Protein AF-A0A8J8G7Z5-F1 (afdb_monomer_lite)

Sequence (154 aa):
MVFLLIKTFRDASKDDSELFDPKKSFFGLYIVRKMALIIVLISLFIFISNIYLVEYSVCFKARCFNDFFGEFKFSIGILSLLIPIGALFAAQHRSELMIAQIETSEKQNIFTNHYKHIDEFEKYVEKMRLSTSMINERQTYFKLFPESRKGIYE

Radius of gyration: 30.72 Å; chains: 1; bounding box: 62×41×88 Å

Structure (mmCIF, N/CA/C/O backbone):
data_AF-A0A8J8G7Z5-F1
#
_entry.id   AF-A0A8J8G7Z5-F1
#
loop_
_atom_site.group_PDB
_atom_site.id
_atom_site.type_symbol
_atom_site.label_atom_id
_atom_site.label_alt_id
_atom_site.label_comp_id
_atom_site.label_asym_id
_atom_site.label_entity_id
_atom_site.label_seq_id
_atom_site.pdbx_PDB_ins_code
_atom_site.Cartn_x
_atom_site.Cartn_y
_atom_site.Cartn_z
_atom_site.occupancy
_atom_site.B_iso_or_equiv
_atom_site.auth_seq_id
_atom_site.auth_comp_id
_atom_site.auth_asym_id
_atom_site.auth_atom_id
_atom_site.pdbx_PDB_model_num
ATOM 1 N N . MET A 1 1 ? -7.242 28.421 17.813 1.00 49.34 1 MET A N 1
ATOM 2 C CA . MET A 1 1 ? -6.126 27.979 16.943 1.00 49.34 1 MET A CA 1
ATOM 3 C C . MET A 1 1 ? -6.004 26.453 16.882 1.00 49.34 1 MET A C 1
ATOM 5 O O . MET A 1 1 ? -6.031 25.912 15.789 1.00 49.34 1 MET A O 1
ATOM 9 N N . VAL A 1 2 ? -5.989 25.744 18.020 1.00 49.41 2 VAL A N 1
ATOM 10 C CA . VAL A 1 2 ? -5.939 24.262 18.082 1.00 49.41 2 VAL A CA 1
ATOM 11 C C . VAL A 1 2 ? -7.114 23.580 17.361 1.00 49.41 2 VAL A C 1
ATOM 13 O O . VAL A 1 2 ? -6.920 22.621 16.627 1.00 49.41 2 VAL A O 1
ATOM 16 N N . PHE A 1 3 ? -8.327 24.125 17.482 1.00 44.72 3 PHE A N 1
ATOM 17 C CA . PHE A 1 3 ? -9.516 23.567 16.822 1.00 44.72 3 PHE A CA 1
ATOM 18 C C . PHE A 1 3 ? -9.475 23.674 15.285 1.00 44.72 3 PHE A C 1
ATOM 20 O O . PHE A 1 3 ? -10.013 22.818 14.591 1.00 44.72 3 PHE A O 1
ATOM 27 N N . LEU A 1 4 ? -8.804 24.705 14.751 1.00 49.31 4 LEU A N 1
ATOM 28 C CA . LEU A 1 4 ? -8.592 24.866 13.308 1.00 49.31 4 LEU A CA 1
ATOM 29 C C . LEU A 1 4 ? -7.559 23.863 12.790 1.00 49.31 4 LEU A C 1
ATOM 31 O O . LEU A 1 4 ? -7.790 23.275 11.744 1.00 49.31 4 LEU A O 1
ATOM 35 N N . LEU A 1 5 ? -6.496 23.609 13.563 1.00 48.28 5 LEU A N 1
ATOM 36 C CA . LEU A 1 5 ? -5.493 22.581 13.262 1.00 48.28 5 LEU A CA 1
ATOM 37 C C . LEU A 1 5 ? -6.092 21.167 13.265 1.00 48.28 5 LEU A C 1
ATOM 39 O O . LEU A 1 5 ? -5.844 20.392 12.352 1.00 48.28 5 LEU A O 1
ATOM 43 N N . ILE A 1 6 ? -6.929 20.831 14.250 1.00 54.66 6 ILE A N 1
ATOM 44 C CA . ILE A 1 6 ? -7.587 19.513 14.307 1.00 54.66 6 ILE A CA 1
ATOM 45 C C . ILE A 1 6 ? -8.532 19.315 13.115 1.00 54.66 6 ILE A C 1
ATOM 47 O O . ILE A 1 6 ? -8.654 18.205 12.598 1.00 54.66 6 ILE A O 1
ATOM 51 N N . LYS A 1 7 ? -9.195 20.386 12.664 1.00 51.66 7 LYS A N 1
ATOM 52 C CA . LYS A 1 7 ? -10.114 20.327 11.528 1.00 51.66 7 LYS A CA 1
ATOM 53 C C . LYS A 1 7 ? -9.370 20.142 10.203 1.00 51.66 7 LYS A C 1
ATOM 55 O O . LYS A 1 7 ? -9.744 19.258 9.447 1.00 51.66 7 LYS A O 1
ATOM 60 N N . THR A 1 8 ? -8.272 20.865 9.968 1.00 54.53 8 THR A N 1
ATOM 61 C CA . THR A 1 8 ? -7.449 20.670 8.761 1.00 54.53 8 THR A CA 1
ATOM 62 C C . THR A 1 8 ? -6.798 19.291 8.697 1.00 54.53 8 THR A C 1
ATOM 64 O O . THR A 1 8 ? -6.781 18.695 7.627 1.00 54.53 8 THR A O 1
ATOM 67 N N . PHE A 1 9 ? -6.323 18.739 9.819 1.00 53.75 9 PHE A N 1
ATOM 68 C CA . PHE A 1 9 ? -5.797 17.366 9.838 1.00 53.75 9 PHE A CA 1
ATOM 69 C C . PHE A 1 9 ? -6.878 16.313 9.552 1.00 53.75 9 PHE A C 1
ATOM 71 O O . PHE A 1 9 ? -6.616 15.329 8.867 1.00 53.75 9 PHE A O 1
ATOM 78 N N . ARG A 1 10 ? -8.103 16.525 10.047 1.00 51.28 10 ARG A N 1
ATOM 79 C CA . ARG A 1 10 ? -9.240 15.625 9.806 1.00 5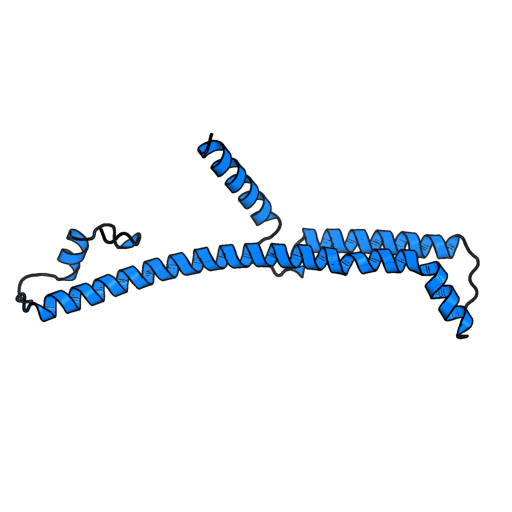1.28 10 ARG A CA 1
ATOM 80 C C . ARG A 1 10 ? -9.763 15.700 8.374 1.00 51.28 10 ARG A C 1
ATOM 82 O O . ARG A 1 10 ? -10.158 14.679 7.827 1.00 51.28 10 ARG A O 1
ATOM 89 N N . ASP A 1 11 ? -9.782 16.891 7.786 1.00 51.66 11 ASP A N 1
ATOM 90 C CA . ASP A 1 11 ? -10.232 17.080 6.408 1.00 51.66 11 ASP A CA 1
ATOM 91 C C . ASP A 1 11 ? -9.203 16.511 5.409 1.00 51.66 11 ASP A C 1
ATOM 93 O O . ASP A 1 11 ? -9.604 15.884 4.433 1.00 51.66 11 ASP A O 1
ATOM 97 N N . ALA A 1 12 ? -7.898 16.603 5.708 1.00 55.88 12 ALA A N 1
ATOM 98 C CA . ALA A 1 12 ? -6.844 15.937 4.935 1.00 55.88 12 ALA A CA 1
ATOM 99 C C . ALA A 1 12 ? -6.952 14.401 4.990 1.00 55.88 12 ALA A C 1
ATOM 101 O O . ALA A 1 12 ? -6.906 13.747 3.953 1.00 55.88 12 ALA A O 1
ATOM 102 N N . SER A 1 13 ? -7.198 13.816 6.172 1.00 55.22 13 SER A N 1
ATOM 103 C CA . SER A 1 13 ? -7.337 12.352 6.286 1.00 55.22 13 SER A CA 1
ATOM 104 C C . SER A 1 13 ? -8.586 11.809 5.582 1.00 55.22 13 SER A C 1
ATOM 106 O O . SER A 1 13 ? -8.637 10.639 5.211 1.00 55.22 13 SER A O 1
ATOM 108 N N . LYS A 1 14 ? -9.619 12.640 5.411 1.00 51.88 14 LYS A N 1
ATOM 109 C CA . LYS A 1 14 ? -10.855 12.248 4.730 1.00 51.88 14 LYS A CA 1
ATOM 110 C C . LYS A 1 14 ? -10.662 12.174 3.214 1.00 51.88 14 LYS A C 1
ATOM 112 O O . LYS A 1 14 ? -11.158 11.233 2.602 1.00 51.88 14 LYS A O 1
ATOM 117 N N . ASP A 1 15 ? -9.906 13.110 2.646 1.00 57.66 15 ASP A N 1
ATOM 118 C CA . ASP A 1 15 ? -9.541 13.129 1.222 1.00 57.66 15 ASP A CA 1
ATOM 119 C C . ASP A 1 15 ? -8.558 11.984 0.888 1.00 57.66 15 ASP A C 1
ATOM 121 O O . ASP A 1 15 ? -8.729 11.254 -0.092 1.00 57.66 15 ASP A O 1
ATOM 125 N N . ASP A 1 16 ? -7.606 11.711 1.790 1.00 59.25 16 ASP A N 1
ATOM 126 C CA . ASP A 1 16 ? -6.674 10.582 1.666 1.00 59.25 16 ASP A CA 1
ATOM 127 C C . ASP A 1 16 ? -7.385 9.217 1.713 1.00 59.25 16 ASP A C 1
ATOM 129 O O . ASP A 1 16 ? -6.999 8.295 0.990 1.00 59.25 16 ASP A O 1
ATOM 133 N N . SER A 1 17 ? -8.469 9.091 2.489 1.00 60.19 17 SER A N 1
ATOM 134 C CA . SER A 1 17 ? -9.248 7.847 2.584 1.00 60.19 17 SER A CA 1
ATOM 135 C C . SER A 1 17 ? -10.011 7.488 1.298 1.00 60.19 17 SER A C 1
ATOM 137 O O . SER A 1 17 ? -10.254 6.306 1.038 1.00 60.19 17 SER A O 1
ATOM 139 N N . GLU A 1 18 ? -10.357 8.474 0.456 1.00 66.94 18 GLU A N 1
ATOM 140 C CA . GLU A 1 18 ? -10.954 8.219 -0.865 1.00 66.94 18 GLU A CA 1
ATOM 141 C C . GLU A 1 18 ? -9.899 7.771 -1.888 1.00 66.94 18 GLU A C 1
ATOM 143 O O . GLU A 1 18 ? -10.169 6.919 -2.745 1.00 66.94 18 GLU A O 1
ATOM 148 N N . LEU A 1 19 ? -8.679 8.306 -1.780 1.00 69.12 19 LEU A N 1
ATOM 149 C CA . LEU A 1 19 ? -7.552 7.979 -2.657 1.00 69.12 19 LEU A CA 1
ATOM 150 C C . LEU A 1 19 ? -6.902 6.630 -2.307 1.00 69.12 19 LEU A C 1
ATOM 152 O O . LEU A 1 19 ? -6.519 5.879 -3.213 1.00 69.12 19 LEU A O 1
ATOM 156 N N . PHE A 1 20 ? -6.816 6.305 -1.015 1.00 76.38 20 PHE A N 1
ATOM 157 C CA . PHE A 1 20 ? -6.204 5.096 -0.463 1.00 76.38 20 PHE A CA 1
ATOM 158 C C . PHE A 1 20 ? -7.200 4.300 0.387 1.00 76.38 20 PHE A C 1
ATOM 160 O O . PHE A 1 20 ? -7.014 4.104 1.583 1.00 76.38 20 PHE A O 1
ATOM 167 N N . ASP A 1 21 ? -8.245 3.782 -0.260 1.00 78.75 21 ASP A N 1
ATOM 168 C CA . ASP A 1 21 ? -9.263 2.964 0.406 1.00 78.75 21 ASP A CA 1
ATOM 169 C C . ASP A 1 21 ? -8.646 1.676 1.008 1.00 78.75 21 ASP A C 1
ATOM 171 O O . ASP A 1 21 ? -8.190 0.797 0.257 1.00 78.75 21 ASP A O 1
ATOM 175 N N . PRO A 1 22 ? -8.663 1.506 2.347 1.00 77.62 22 PRO A N 1
ATOM 176 C CA . PRO A 1 22 ? -8.061 0.356 3.021 1.00 77.62 22 PRO A CA 1
ATOM 177 C C . PRO A 1 22 ? -8.805 -0.956 2.738 1.00 77.62 22 PRO A C 1
ATOM 179 O O . PRO A 1 22 ? -8.264 -2.036 2.974 1.00 77.62 22 PRO A O 1
ATOM 182 N N . LYS A 1 23 ? -10.032 -0.898 2.201 1.00 80.94 23 LYS A N 1
ATOM 183 C CA . LYS A 1 23 ? -10.807 -2.090 1.818 1.00 80.94 23 LYS A CA 1
ATOM 184 C C . LYS A 1 23 ? -10.401 -2.648 0.457 1.00 80.94 23 LYS A C 1
ATOM 186 O O . LYS A 1 23 ? -10.780 -3.771 0.120 1.00 80.94 23 LYS A O 1
ATOM 191 N N . LYS A 1 24 ? -9.658 -1.881 -0.345 1.00 83.94 24 LYS A N 1
ATOM 192 C CA . LYS A 1 24 ? -9.184 -2.301 -1.667 1.00 83.94 24 LYS A CA 1
ATOM 193 C C . LYS A 1 24 ? -7.740 -2.782 -1.586 1.00 83.94 24 LYS A C 1
ATOM 195 O O . LYS A 1 24 ? -6.925 -2.277 -0.820 1.00 83.94 24 LYS A O 1
ATOM 200 N N . SER A 1 25 ? -7.413 -3.766 -2.426 1.00 84.56 25 SER A N 1
ATOM 201 C CA . SER A 1 25 ? -6.024 -4.188 -2.627 1.00 84.56 25 SER A CA 1
ATOM 202 C C . SER A 1 25 ? -5.190 -3.015 -3.150 1.00 84.56 25 SER A C 1
ATOM 204 O O . SER A 1 25 ? -5.689 -2.215 -3.940 1.00 84.56 25 SER A O 1
ATOM 206 N N . PHE A 1 26 ? -3.911 -2.961 -2.777 1.00 83.00 26 PHE A N 1
ATOM 207 C CA . PHE A 1 26 ? -2.954 -1.946 -3.221 1.00 83.00 26 PHE A CA 1
ATOM 208 C C . PHE A 1 26 ? -2.953 -1.747 -4.749 1.00 83.00 26 PHE A C 1
ATOM 210 O O . PHE A 1 26 ? -3.115 -0.635 -5.246 1.00 83.00 26 PHE A O 1
ATOM 217 N N . PHE A 1 27 ? -2.884 -2.838 -5.519 1.00 81.88 27 PHE A N 1
ATOM 218 C CA . PHE A 1 27 ? -2.958 -2.790 -6.987 1.00 81.88 27 PHE A CA 1
ATOM 219 C C . PHE A 1 27 ? -4.375 -2.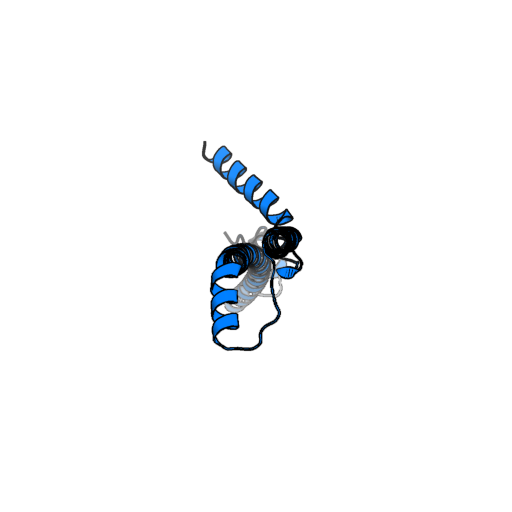553 -7.526 1.00 81.88 27 PHE A C 1
ATOM 221 O O . PHE A 1 27 ? -4.571 -2.413 -8.733 1.00 81.88 27 PHE A O 1
ATOM 228 N N . GLY A 1 28 ? -5.383 -2.553 -6.657 1.00 82.94 28 GLY A N 1
ATOM 229 C CA . GLY A 1 28 ? -6.760 -2.167 -6.954 1.00 82.94 28 GLY A CA 1
ATOM 230 C C . GLY A 1 28 ? -6.988 -0.657 -6.907 1.00 82.94 28 GLY A C 1
ATOM 231 O O . GLY A 1 28 ? -7.998 -0.189 -7.432 1.00 82.94 28 GLY A O 1
ATOM 232 N N . LEU A 1 29 ? -6.061 0.106 -6.323 1.00 86.00 29 LEU A N 1
ATOM 233 C CA . LEU A 1 29 ? -6.171 1.555 -6.212 1.00 86.00 29 LEU A CA 1
ATOM 234 C C . LEU A 1 29 ? -6.001 2.228 -7.578 1.00 86.00 29 LEU A C 1
ATOM 236 O O . LEU A 1 29 ? -5.059 1.958 -8.331 1.00 86.00 29 LEU A O 1
ATOM 240 N N . TYR A 1 30 ? -6.917 3.146 -7.887 1.00 87.31 30 TYR A N 1
ATOM 241 C CA . TYR A 1 30 ? -6.915 3.884 -9.149 1.00 87.31 30 TYR A CA 1
ATOM 242 C C . TYR A 1 30 ? -5.647 4.731 -9.315 1.00 87.31 30 TYR A C 1
ATOM 244 O O . TYR A 1 30 ? -5.056 4.741 -10.396 1.00 87.31 30 TYR A O 1
ATOM 252 N N . ILE A 1 31 ? -5.191 5.376 -8.236 1.00 87.44 31 ILE A N 1
ATOM 253 C CA . ILE A 1 31 ? -4.005 6.239 -8.252 1.00 87.44 31 ILE A CA 1
ATOM 254 C C . ILE A 1 31 ? -2.728 5.463 -8.594 1.00 87.44 31 ILE A C 1
ATOM 256 O O . ILE A 1 31 ? -1.964 5.886 -9.461 1.00 87.44 31 ILE A O 1
ATOM 260 N N . VAL A 1 32 ? -2.554 4.271 -8.012 1.00 89.94 32 VAL A N 1
ATOM 261 C CA . VAL A 1 32 ? -1.405 3.390 -8.275 1.00 89.94 32 VAL A CA 1
ATOM 262 C C . VAL A 1 32 ? -1.393 2.960 -9.742 1.00 89.94 32 VAL A C 1
ATOM 264 O O . VAL A 1 32 ? -0.367 3.069 -10.413 1.00 89.94 32 VAL A O 1
ATOM 267 N N . ARG A 1 33 ? -2.548 2.540 -10.280 1.00 90.75 33 ARG A N 1
ATOM 268 C CA . ARG A 1 33 ? -2.673 2.130 -11.689 1.00 90.75 33 ARG A CA 1
ATOM 269 C C . ARG A 1 33 ? -2.395 3.272 -12.655 1.00 90.75 33 ARG A C 1
ATOM 271 O O . ARG A 1 33 ? -1.675 3.073 -13.628 1.00 90.75 33 ARG A O 1
ATOM 278 N N . LYS A 1 34 ? -2.961 4.457 -12.411 1.00 91.94 34 LYS A N 1
ATOM 279 C CA . LYS A 1 34 ? -2.760 5.623 -13.280 1.00 91.94 34 LYS A CA 1
ATOM 280 C C . LYS A 1 34 ? -1.312 6.084 -13.277 1.00 91.94 34 LYS A C 1
ATOM 282 O O . LYS A 1 34 ? -0.771 6.310 -14.353 1.00 91.94 34 LYS A O 1
ATOM 287 N N . MET A 1 35 ? -0.679 6.161 -12.109 1.00 92.25 35 MET A N 1
ATOM 288 C CA . MET A 1 35 ? 0.722 6.563 -12.013 1.00 92.25 35 MET A CA 1
ATOM 289 C C . MET A 1 35 ? 1.645 5.559 -12.712 1.00 92.25 35 MET A C 1
ATOM 291 O O . MET A 1 35 ? 2.476 5.952 -13.529 1.00 92.25 35 MET A O 1
ATOM 295 N N . ALA A 1 36 ? 1.453 4.258 -12.462 1.00 93.50 36 ALA A N 1
ATOM 296 C CA . ALA A 1 36 ? 2.227 3.214 -13.128 1.00 93.50 36 ALA A CA 1
ATOM 297 C C . ALA A 1 36 ? 2.049 3.262 -14.654 1.00 93.50 36 ALA A C 1
ATOM 299 O O . ALA A 1 36 ? 3.029 3.203 -15.393 1.00 93.50 36 ALA A O 1
ATOM 300 N N . LEU A 1 37 ? 0.811 3.441 -15.126 1.00 94.50 37 LEU A N 1
ATOM 301 C CA . LEU A 1 37 ? 0.503 3.561 -16.549 1.00 94.50 37 LEU A CA 1
ATOM 302 C C . LEU A 1 37 ? 1.185 4.785 -17.172 1.00 94.50 37 LEU A C 1
ATOM 304 O O . LEU A 1 37 ? 1.775 4.658 -18.239 1.00 94.50 37 LEU A O 1
ATOM 308 N N . ILE A 1 38 ? 1.158 5.947 -16.512 1.00 94.75 38 ILE A N 1
ATOM 309 C CA . ILE A 1 38 ? 1.821 7.167 -16.999 1.00 94.75 38 ILE A CA 1
ATOM 310 C C . ILE A 1 38 ? 3.332 6.950 -17.137 1.00 94.75 38 ILE A C 1
ATOM 312 O O . ILE A 1 38 ? 3.895 7.258 -18.184 1.00 94.75 38 ILE A O 1
ATOM 316 N N . ILE A 1 39 ? 3.987 6.377 -16.123 1.00 94.38 39 ILE A N 1
ATOM 317 C CA . ILE A 1 39 ? 5.436 6.124 -16.154 1.00 94.38 39 ILE A CA 1
ATOM 318 C C . ILE A 1 39 ? 5.797 5.148 -17.281 1.00 94.38 39 ILE A C 1
ATOM 320 O O . ILE A 1 39 ? 6.754 5.383 -18.022 1.00 94.38 39 ILE A O 1
ATOM 324 N N . VAL A 1 40 ? 5.007 4.084 -17.456 1.00 95.50 40 VAL A N 1
ATOM 325 C CA . VAL A 1 40 ? 5.195 3.120 -18.549 1.00 95.50 40 VAL A CA 1
ATOM 326 C C . VAL A 1 40 ? 5.004 3.788 -19.910 1.00 95.50 40 VAL A C 1
ATOM 328 O O . VAL A 1 40 ? 5.832 3.583 -20.792 1.00 95.50 40 VAL A O 1
ATOM 331 N N . LEU A 1 41 ? 3.972 4.620 -20.086 1.00 96.19 41 LEU A N 1
ATOM 332 C CA . LEU A 1 41 ? 3.744 5.343 -21.340 1.00 96.19 41 LEU A CA 1
ATOM 333 C C . LEU A 1 41 ? 4.888 6.304 -21.670 1.00 96.19 41 LEU A C 1
ATOM 335 O O . LEU A 1 41 ? 5.315 6.354 -22.819 1.00 96.19 41 LEU A O 1
ATOM 339 N N . ILE A 1 42 ? 5.407 7.032 -20.680 1.00 95.00 42 ILE A N 1
ATOM 340 C CA . ILE A 1 42 ? 6.549 7.936 -20.870 1.00 95.00 42 ILE A CA 1
ATOM 341 C C . ILE A 1 42 ? 7.792 7.139 -21.280 1.00 95.00 42 ILE A C 1
ATOM 343 O O . ILE A 1 42 ? 8.448 7.487 -22.262 1.00 95.00 42 ILE A O 1
ATOM 347 N N . SER A 1 43 ? 8.098 6.046 -20.575 1.00 94.62 43 SER A N 1
ATOM 348 C CA . SER A 1 43 ? 9.238 5.185 -20.915 1.00 94.62 43 SER A CA 1
ATOM 349 C C . SER A 1 43 ? 9.101 4.588 -22.321 1.00 94.62 43 SER A C 1
ATOM 351 O O . SER A 1 43 ? 10.054 4.599 -23.100 1.00 94.62 43 SER A O 1
ATOM 353 N N . LEU A 1 44 ? 7.898 4.142 -22.684 1.00 94.75 44 LEU A N 1
ATOM 354 C CA . LEU A 1 44 ? 7.603 3.553 -23.987 1.00 94.75 44 LEU A CA 1
ATOM 355 C C . LEU A 1 44 ? 7.674 4.592 -25.113 1.00 94.75 44 LEU A C 1
ATOM 357 O O . LEU A 1 44 ? 8.223 4.304 -26.173 1.00 94.75 44 LEU A O 1
ATOM 361 N N . PHE A 1 45 ? 7.203 5.815 -24.876 1.00 94.50 45 PHE A N 1
ATOM 362 C CA . PHE A 1 45 ? 7.338 6.923 -25.820 1.00 94.50 45 PHE A CA 1
ATOM 363 C C . PHE A 1 45 ? 8.808 7.242 -26.114 1.00 94.50 45 PHE A C 1
ATOM 365 O O . PHE A 1 45 ? 9.194 7.383 -27.274 1.00 94.50 45 PHE A O 1
ATOM 372 N N . ILE A 1 46 ? 9.647 7.298 -25.078 1.00 92.75 46 ILE A N 1
ATOM 373 C CA . ILE A 1 46 ? 11.088 7.538 -25.220 1.00 92.75 46 ILE A CA 1
ATOM 374 C C . ILE A 1 46 ? 11.760 6.366 -25.940 1.00 92.75 46 ILE A C 1
ATOM 376 O O . ILE A 1 46 ? 12.591 6.579 -26.822 1.00 92.75 46 ILE A O 1
ATOM 380 N N . PHE A 1 47 ? 11.393 5.131 -25.597 1.00 92.81 47 PHE A N 1
ATOM 381 C CA . PHE A 1 47 ? 11.902 3.926 -26.248 1.00 92.81 47 PHE A CA 1
ATOM 382 C C . PHE A 1 47 ? 11.611 3.934 -27.754 1.00 92.81 47 PHE A C 1
ATOM 384 O O . PHE A 1 47 ? 12.524 3.788 -28.562 1.00 92.81 47 PHE A O 1
ATOM 391 N N . ILE A 1 48 ? 10.356 4.184 -28.130 1.00 91.88 48 ILE A N 1
ATOM 392 C CA . ILE A 1 48 ? 9.930 4.278 -29.528 1.00 91.88 48 ILE A CA 1
ATOM 393 C C . ILE A 1 48 ? 10.629 5.439 -30.243 1.00 91.88 48 ILE A C 1
ATOM 395 O O . ILE A 1 48 ? 11.089 5.272 -31.369 1.00 91.88 48 ILE A O 1
ATOM 399 N N . SER A 1 49 ? 10.744 6.600 -29.594 1.00 90.56 49 SER A N 1
ATOM 400 C CA . SER A 1 49 ? 11.415 7.763 -30.184 1.00 90.56 49 SER A CA 1
ATOM 401 C C . SER A 1 49 ? 12.874 7.462 -30.526 1.00 90.56 49 SER A C 1
ATOM 403 O O . SER A 1 49 ? 13.321 7.836 -31.605 1.00 90.56 49 SER A O 1
ATOM 405 N N . ASN A 1 50 ? 13.596 6.738 -29.661 1.00 88.81 50 ASN A N 1
ATOM 406 C CA . ASN A 1 50 ? 14.970 6.320 -29.958 1.00 88.81 50 ASN A CA 1
ATOM 407 C C . ASN A 1 50 ? 15.025 5.423 -31.201 1.00 88.81 50 ASN A C 1
ATOM 409 O O . ASN A 1 50 ? 15.819 5.696 -32.093 1.00 88.81 50 ASN A O 1
ATOM 413 N N . ILE A 1 51 ? 14.122 4.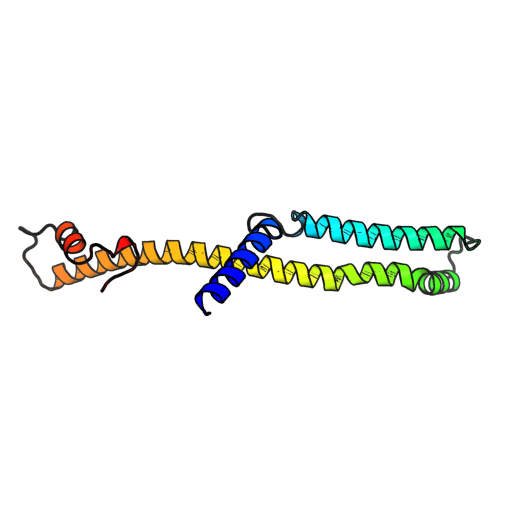437 -31.311 1.00 89.12 51 ILE A N 1
ATOM 414 C CA . ILE A 1 51 ? 14.034 3.535 -32.475 1.00 89.12 51 ILE A CA 1
ATOM 415 C C . ILE A 1 51 ? 13.812 4.286 -33.792 1.00 89.12 51 ILE A C 1
ATOM 417 O O . ILE A 1 51 ? 14.374 3.896 -34.808 1.00 89.12 51 ILE A O 1
ATOM 421 N N . TYR A 1 52 ? 13.001 5.346 -33.798 1.00 88.81 52 TYR A N 1
ATOM 422 C CA . TYR A 1 52 ? 12.746 6.117 -35.020 1.00 88.81 52 TYR A CA 1
ATOM 423 C C . TYR A 1 52 ? 13.863 7.101 -35.378 1.00 88.81 52 TYR A C 1
ATOM 425 O O . TYR A 1 52 ? 14.003 7.454 -36.546 1.00 88.81 52 TYR A O 1
ATOM 433 N N . LEU A 1 53 ? 14.623 7.579 -34.392 1.00 86.12 53 LEU A N 1
ATOM 434 C CA . LEU A 1 53 ? 15.684 8.568 -34.604 1.00 86.12 53 LEU A CA 1
ATOM 435 C C . LEU A 1 53 ? 16.988 7.946 -35.116 1.00 86.12 53 LEU A C 1
ATOM 437 O O . LEU A 1 53 ? 17.800 8.655 -35.708 1.00 86.12 53 LEU A O 1
ATOM 441 N N . VAL A 1 54 ? 17.198 6.650 -34.879 1.00 82.31 54 VAL A N 1
ATOM 442 C CA . VAL A 1 54 ? 18.447 5.950 -35.191 1.00 82.31 54 VAL A CA 1
ATOM 443 C C . VAL A 1 54 ? 18.150 4.698 -36.014 1.00 82.31 54 VAL A C 1
ATOM 445 O O . VAL A 1 54 ? 17.249 3.926 -35.700 1.00 82.31 54 VAL A O 1
ATOM 448 N N . GLU A 1 55 ? 18.926 4.466 -37.072 1.00 81.75 55 GLU A N 1
ATOM 449 C CA . GLU A 1 55 ? 18.826 3.239 -37.864 1.00 81.75 55 GLU A CA 1
ATOM 450 C C . GLU A 1 55 ? 19.462 2.064 -37.108 1.00 81.75 55 GLU A C 1
ATOM 452 O O . GLU A 1 55 ? 20.683 1.904 -37.061 1.00 81.75 55 GLU A O 1
ATOM 457 N N . TYR A 1 56 ? 18.623 1.220 -36.511 1.00 81.81 56 TYR A N 1
ATOM 458 C CA . TYR A 1 56 ? 19.071 0.016 -35.819 1.00 81.81 56 TYR A CA 1
ATOM 459 C C . TYR A 1 56 ? 19.174 -1.181 -36.763 1.00 81.81 56 TYR A C 1
ATOM 461 O O . TYR A 1 56 ? 18.258 -1.479 -37.530 1.00 81.81 56 TYR A O 1
ATOM 469 N N . SER A 1 57 ? 20.262 -1.940 -36.633 1.00 83.50 57 SER A N 1
ATOM 470 C CA . SER A 1 57 ? 20.388 -3.272 -37.230 1.00 83.50 57 SER A CA 1
ATOM 471 C C . SER A 1 57 ? 20.322 -4.340 -36.141 1.00 83.50 57 SER A C 1
ATOM 473 O O . SER A 1 57 ? 20.916 -4.206 -35.070 1.00 83.50 57 SER A O 1
ATOM 475 N N . VAL A 1 58 ? 19.572 -5.415 -36.392 1.00 80.94 58 VAL A N 1
ATOM 476 C CA . VAL A 1 58 ? 19.434 -6.505 -35.421 1.00 80.94 58 VAL A CA 1
ATOM 477 C C . VAL A 1 58 ? 20.744 -7.284 -35.361 1.00 80.94 58 VAL A C 1
ATOM 479 O O . VAL A 1 58 ? 21.186 -7.871 -36.347 1.00 80.94 58 VAL A O 1
ATOM 482 N N . CYS A 1 59 ? 21.362 -7.303 -34.184 1.00 85.19 59 CYS A N 1
ATOM 483 C CA . CYS A 1 59 ? 22.629 -7.975 -33.949 1.00 85.19 59 CYS A CA 1
ATOM 484 C C . CYS A 1 59 ? 22.601 -8.733 -32.614 1.00 85.19 59 CYS A C 1
ATOM 486 O O . CYS A 1 59 ? 22.323 -8.157 -31.568 1.00 85.19 59 CYS A O 1
ATOM 488 N N . PHE A 1 60 ? 22.964 -10.019 -32.638 1.00 87.06 60 PHE A N 1
ATOM 489 C CA . PHE A 1 60 ? 22.980 -10.905 -31.461 1.00 87.06 60 PHE A CA 1
ATOM 490 C C . PHE A 1 60 ? 24.386 -11.131 -30.877 1.00 87.06 60 PHE A C 1
ATOM 492 O O . PHE A 1 60 ? 24.657 -12.150 -30.246 1.00 87.06 60 PHE A O 1
ATOM 499 N N . LYS A 1 61 ? 25.321 -10.201 -31.104 1.00 92.00 61 LYS A N 1
ATOM 500 C CA . LYS A 1 61 ? 26.669 -10.260 -30.514 1.00 92.00 61 LYS A CA 1
ATOM 501 C C . LYS A 1 61 ? 26.690 -9.547 -29.163 1.00 92.00 61 LYS A C 1
ATOM 503 O O . LYS A 1 61 ? 25.987 -8.561 -28.972 1.00 92.00 61 LYS A O 1
ATOM 508 N N . ALA A 1 62 ? 27.580 -9.975 -28.266 1.00 88.81 62 ALA A N 1
ATOM 509 C CA . ALA A 1 62 ? 27.727 -9.387 -26.929 1.00 88.81 62 ALA A CA 1
ATOM 510 C C . ALA A 1 62 ? 27.951 -7.860 -26.944 1.00 88.81 62 ALA A C 1
ATOM 512 O O . ALA A 1 62 ? 27.425 -7.154 -26.090 1.00 88.81 62 ALA A O 1
ATOM 513 N N . ARG A 1 63 ? 28.677 -7.334 -27.943 1.00 89.00 63 ARG A N 1
ATOM 514 C CA . ARG A 1 63 ? 28.879 -5.884 -28.113 1.00 89.00 63 ARG A CA 1
ATOM 515 C C . ARG A 1 63 ? 27.555 -5.142 -28.348 1.00 89.00 63 ARG A C 1
ATOM 517 O O . ARG A 1 63 ? 27.276 -4.184 -27.645 1.00 89.00 63 ARG A O 1
ATOM 524 N N . CYS A 1 64 ? 26.711 -5.664 -29.236 1.00 87.56 64 CYS A N 1
ATOM 525 C CA . CYS A 1 64 ? 25.405 -5.088 -29.568 1.00 87.56 64 CYS A CA 1
ATOM 526 C C . CYS A 1 64 ? 24.456 -5.062 -28.355 1.00 87.56 64 CYS A C 1
ATOM 528 O O . CYS A 1 64 ? 23.648 -4.151 -28.210 1.00 87.56 64 CYS A O 1
ATOM 530 N N . PHE A 1 65 ? 24.589 -6.027 -27.440 1.00 87.31 65 PHE A N 1
ATOM 531 C CA . PHE A 1 65 ? 23.844 -6.033 -26.181 1.00 87.31 65 PHE A CA 1
ATOM 532 C C . PHE A 1 65 ? 24.307 -4.929 -25.217 1.00 87.31 65 PHE A C 1
ATOM 534 O O . PHE A 1 65 ? 23.483 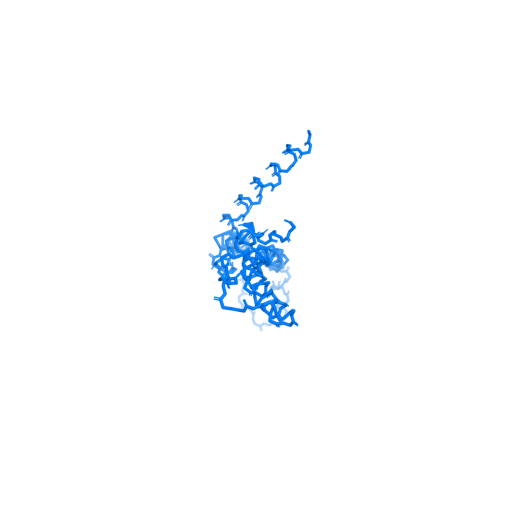-4.289 -24.569 1.00 87.31 65 PHE A O 1
ATOM 541 N N . ASN A 1 66 ? 25.615 -4.672 -25.137 1.00 89.19 66 ASN A N 1
ATOM 542 C CA . ASN A 1 66 ? 26.147 -3.582 -24.320 1.00 89.19 66 ASN A CA 1
ATOM 543 C C . ASN A 1 66 ? 25.736 -2.207 -24.869 1.00 89.19 66 ASN A C 1
ATOM 545 O O . ASN A 1 66 ? 25.356 -1.329 -24.097 1.00 89.19 66 ASN A O 1
ATOM 549 N N . ASP A 1 67 ? 25.747 -2.051 -26.193 1.00 88.25 67 ASP A N 1
ATOM 550 C CA . ASP A 1 67 ? 25.302 -0.827 -26.864 1.00 88.25 67 ASP A CA 1
ATOM 551 C C . ASP A 1 67 ? 23.795 -0.595 -26.636 1.00 88.25 67 ASP A C 1
ATOM 553 O O . ASP A 1 67 ? 23.393 0.505 -26.264 1.00 88.25 67 ASP A O 1
ATOM 557 N N . PHE A 1 68 ? 22.973 -1.655 -26.691 1.00 87.94 68 PHE A N 1
ATOM 558 C CA . PHE A 1 68 ? 21.551 -1.595 -26.326 1.00 87.94 68 PHE A CA 1
ATOM 559 C C . PHE A 1 68 ? 21.340 -1.058 -24.901 1.00 87.94 68 PHE A C 1
ATOM 561 O O . PHE A 1 68 ? 20.572 -0.120 -24.694 1.00 87.94 68 PHE A O 1
ATOM 568 N N . PHE A 1 69 ? 22.042 -1.595 -23.899 1.00 88.69 69 PHE A N 1
ATOM 569 C CA . PHE A 1 69 ? 21.933 -1.052 -22.540 1.00 88.69 69 PHE A CA 1
ATOM 570 C C . PHE A 1 69 ? 22.455 0.380 -22.431 1.00 88.69 69 PHE A C 1
ATOM 572 O O . PHE A 1 69 ? 21.900 1.163 -21.663 1.00 88.69 69 PHE A O 1
ATOM 579 N N . GLY A 1 70 ? 23.490 0.737 -23.192 1.00 88.62 70 GLY A N 1
ATOM 580 C CA . GLY A 1 70 ? 24.033 2.092 -23.235 1.00 88.62 70 GLY A CA 1
ATOM 581 C C . GLY A 1 70 ? 23.033 3.123 -23.758 1.00 88.62 70 GLY A C 1
ATOM 582 O O . GLY A 1 70 ? 22.922 4.209 -23.183 1.00 88.62 70 GLY A O 1
ATOM 583 N N . GLU A 1 71 ? 22.284 2.773 -24.800 1.00 88.38 71 GLU A N 1
ATOM 584 C CA . GLU A 1 71 ? 21.320 3.661 -25.454 1.00 88.38 71 GLU A CA 1
ATOM 585 C C . GLU A 1 71 ? 19.969 3.698 -24.728 1.00 88.38 71 GLU A C 1
ATOM 587 O O . GLU A 1 71 ? 19.425 4.772 -24.468 1.00 88.38 71 GLU A O 1
ATOM 592 N N . PHE A 1 72 ? 19.460 2.548 -24.278 1.00 89.88 72 PHE A N 1
ATOM 593 C CA . PHE A 1 72 ? 18.160 2.460 -23.603 1.00 89.88 72 PHE A CA 1
ATOM 594 C C . PHE A 1 72 ? 18.223 2.669 -22.082 1.00 89.88 72 PHE A C 1
ATOM 596 O O . PHE A 1 72 ? 17.188 2.602 -21.408 1.00 89.88 72 PHE A O 1
ATOM 603 N N . LYS A 1 73 ? 19.398 2.992 -21.516 1.00 92.19 73 LYS A N 1
ATOM 604 C CA . LYS A 1 73 ? 19.573 3.257 -20.072 1.00 92.19 73 LYS A CA 1
ATOM 605 C C . LYS A 1 73 ? 18.591 4.284 -19.519 1.00 92.19 73 LYS A C 1
ATOM 607 O O . LYS A 1 73 ? 18.173 4.168 -18.373 1.00 92.19 73 LYS A O 1
ATOM 612 N N . PHE A 1 74 ? 18.222 5.287 -20.316 1.00 91.50 74 PHE A N 1
ATOM 613 C CA . PHE A 1 74 ? 17.320 6.344 -19.875 1.00 91.50 74 PHE A CA 1
ATOM 614 C C . PHE A 1 74 ? 15.881 5.829 -19.742 1.00 91.50 74 PHE A C 1
ATOM 616 O O . PHE A 1 74 ? 15.263 5.996 -18.693 1.00 91.50 74 PHE A O 1
ATOM 623 N N . SER A 1 75 ? 15.381 5.108 -20.749 1.00 91.94 75 SER A N 1
ATOM 624 C CA . SER A 1 75 ? 14.056 4.472 -20.722 1.00 91.94 75 SER A CA 1
ATOM 625 C C . SER A 1 75 ? 13.930 3.457 -19.580 1.00 91.94 75 SER A C 1
ATOM 627 O O . SER A 1 75 ? 12.919 3.437 -18.874 1.00 91.94 75 SER A O 1
ATOM 629 N N . ILE A 1 76 ? 14.979 2.655 -19.356 1.00 92.69 76 ILE A N 1
ATOM 630 C CA . ILE A 1 76 ? 15.057 1.688 -18.249 1.00 92.69 76 ILE A CA 1
ATOM 631 C C . ILE A 1 76 ? 15.159 2.413 -16.899 1.00 92.69 76 ILE A C 1
ATOM 633 O O . ILE A 1 76 ? 14.528 2.006 -15.926 1.00 92.69 76 ILE A O 1
ATOM 637 N N . GLY A 1 77 ? 15.903 3.519 -16.835 1.00 94.62 77 GLY A N 1
ATOM 638 C CA . GLY A 1 77 ? 16.016 4.357 -15.643 1.00 94.62 77 GLY A CA 1
ATOM 639 C C . GLY A 1 77 ? 14.681 4.974 -15.223 1.00 94.62 77 GLY A C 1
ATOM 640 O O . GLY A 1 77 ? 14.374 5.023 -14.039 1.00 94.62 77 GLY A O 1
ATOM 641 N N . ILE A 1 78 ? 13.836 5.372 -16.173 1.00 94.00 78 ILE A N 1
ATOM 642 C CA . ILE A 1 78 ? 12.482 5.854 -15.866 1.00 94.00 78 ILE A CA 1
ATOM 643 C C . ILE A 1 78 ? 11.601 4.717 -15.338 1.00 94.00 78 ILE A C 1
ATOM 645 O O . ILE A 1 78 ? 10.851 4.914 -14.385 1.00 94.00 78 ILE A O 1
ATOM 649 N N . LEU A 1 79 ? 11.715 3.511 -15.904 1.00 93.75 79 LEU A N 1
ATOM 650 C CA . LEU A 1 79 ? 11.005 2.335 -15.390 1.00 93.75 79 LEU A CA 1
ATOM 651 C C . LEU A 1 79 ? 11.435 1.980 -13.965 1.00 93.75 79 LEU A C 1
ATOM 653 O O . LEU A 1 79 ? 10.596 1.569 -13.165 1.00 93.75 79 LEU A O 1
ATOM 657 N N . SER A 1 80 ? 12.710 2.171 -13.615 1.00 95.25 80 SER A N 1
ATOM 658 C CA . SER A 1 80 ? 13.194 1.871 -12.265 1.00 95.25 80 SER A CA 1
ATOM 659 C C . SER A 1 80 ? 12.572 2.776 -11.196 1.00 95.25 80 SER A C 1
ATOM 661 O O . SER A 1 80 ? 12.438 2.335 -10.056 1.00 95.25 80 SER A O 1
ATOM 663 N N . LEU A 1 81 ? 12.082 3.973 -11.559 1.00 93.88 81 LEU A N 1
ATOM 664 C CA . LEU A 1 81 ? 11.339 4.866 -10.657 1.00 93.88 81 LEU A CA 1
ATOM 665 C C . LEU A 1 81 ? 10.024 4.260 -10.148 1.00 93.88 81 LEU A C 1
ATOM 667 O O . LEU A 1 81 ? 9.526 4.682 -9.103 1.00 93.88 81 LEU A O 1
ATOM 671 N N . LEU A 1 82 ? 9.484 3.233 -10.815 1.00 93.25 82 LEU A N 1
ATOM 672 C CA . LEU A 1 82 ? 8.326 2.490 -10.310 1.00 93.25 82 LEU A CA 1
ATOM 673 C C . LEU A 1 82 ? 8.605 1.839 -8.952 1.00 93.25 82 LEU A C 1
ATOM 675 O O . LEU A 1 82 ? 7.682 1.705 -8.152 1.00 93.25 82 LEU A O 1
ATOM 679 N N . ILE A 1 83 ? 9.856 1.461 -8.674 1.00 94.00 83 ILE A N 1
ATOM 680 C CA . ILE A 1 83 ? 10.239 0.818 -7.414 1.00 94.00 83 ILE A CA 1
ATOM 681 C C . ILE A 1 83 ? 10.100 1.793 -6.231 1.00 94.00 83 ILE A C 1
ATOM 683 O O . ILE A 1 83 ? 9.305 1.501 -5.338 1.00 94.00 83 ILE A O 1
ATOM 687 N N . PRO A 1 84 ? 10.800 2.948 -6.185 1.00 95.44 84 PRO A N 1
ATOM 688 C CA . PRO A 1 84 ? 10.684 3.876 -5.062 1.00 95.44 84 PRO A CA 1
ATOM 689 C C . PRO A 1 84 ? 9.288 4.502 -4.953 1.00 95.44 84 PRO A C 1
ATOM 691 O O . PRO A 1 84 ? 8.774 4.635 -3.845 1.00 95.44 84 PRO A O 1
ATOM 694 N N . ILE A 1 85 ? 8.636 4.835 -6.074 1.00 92.19 85 ILE A N 1
ATOM 695 C CA . ILE A 1 85 ? 7.276 5.402 -6.055 1.00 92.19 85 ILE A CA 1
ATOM 696 C C . ILE A 1 85 ? 6.268 4.358 -5.563 1.00 92.19 85 ILE A C 1
ATOM 698 O O . ILE A 1 85 ? 5.423 4.651 -4.718 1.00 92.19 85 ILE A O 1
ATOM 702 N N . GLY A 1 86 ? 6.381 3.118 -6.044 1.00 92.94 86 GLY A N 1
ATOM 703 C CA . GLY A 1 86 ? 5.549 2.009 -5.590 1.00 92.94 86 GLY A CA 1
ATOM 704 C C . GLY A 1 86 ? 5.747 1.710 -4.105 1.00 92.94 86 GLY A C 1
ATOM 705 O O . GLY A 1 86 ? 4.766 1.513 -3.391 1.00 92.94 86 GLY A O 1
ATOM 706 N N . ALA A 1 87 ? 6.991 1.746 -3.621 1.00 93.06 87 ALA A N 1
ATOM 707 C CA . ALA A 1 87 ? 7.305 1.578 -2.205 1.00 93.06 87 ALA A CA 1
ATOM 708 C C . ALA A 1 87 ? 6.675 2.680 -1.339 1.00 93.06 87 ALA A C 1
ATOM 710 O O . ALA A 1 87 ? 6.096 2.376 -0.296 1.00 93.06 87 ALA A O 1
ATOM 711 N N . LEU A 1 88 ? 6.729 3.938 -1.789 1.00 93.00 88 LEU A N 1
ATOM 712 C CA . LEU A 1 88 ? 6.103 5.062 -1.092 1.00 93.00 88 LEU A CA 1
ATOM 713 C C . LEU A 1 88 ? 4.582 4.884 -0.986 1.00 93.00 88 LEU A C 1
ATOM 715 O O . LEU A 1 88 ? 4.017 5.005 0.099 1.00 93.00 88 LEU A O 1
ATOM 719 N N . PHE A 1 89 ? 3.917 4.530 -2.087 1.00 91.00 89 PHE A N 1
ATOM 720 C CA . PHE A 1 89 ? 2.474 4.280 -2.072 1.00 91.00 89 PHE A CA 1
ATOM 721 C C . PHE A 1 89 ? 2.097 3.065 -1.222 1.00 91.00 89 PHE A C 1
ATOM 723 O O . PHE A 1 89 ? 1.066 3.086 -0.555 1.00 91.00 89 PHE A O 1
ATOM 730 N N . ALA A 1 90 ? 2.911 2.008 -1.227 1.00 89.44 90 ALA A N 1
ATOM 731 C CA . ALA A 1 90 ? 2.668 0.831 -0.400 1.00 89.44 90 ALA A CA 1
ATOM 732 C C . ALA A 1 90 ? 2.797 1.160 1.093 1.00 89.44 90 ALA A C 1
ATOM 734 O O . ALA A 1 90 ? 1.990 0.696 1.900 1.00 89.44 90 ALA A O 1
ATOM 735 N N . ALA A 1 91 ? 3.776 1.992 1.461 1.00 89.50 91 ALA A N 1
ATOM 736 C CA . ALA A 1 91 ? 3.920 2.489 2.825 1.00 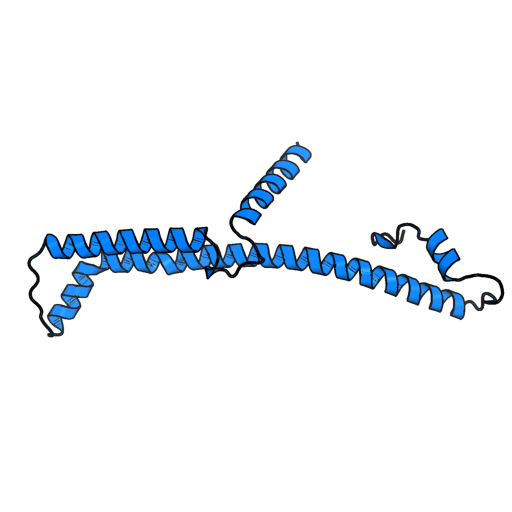89.50 91 ALA A CA 1
ATOM 737 C C . ALA A 1 91 ? 2.693 3.307 3.256 1.00 89.50 91 ALA A C 1
ATOM 739 O O . ALA A 1 91 ? 2.158 3.069 4.339 1.00 89.50 91 ALA A O 1
ATOM 740 N N . GLN A 1 92 ? 2.201 4.194 2.384 1.00 89.62 92 GLN A N 1
ATOM 741 C CA . GLN A 1 92 ? 1.000 4.985 2.655 1.00 89.62 92 GLN A CA 1
ATOM 742 C C . GLN A 1 92 ? -0.247 4.106 2.814 1.00 89.62 92 GLN A C 1
ATOM 744 O O . GLN A 1 92 ? -0.952 4.211 3.813 1.00 89.62 92 GLN A O 1
ATOM 749 N N . HIS A 1 93 ? -0.492 3.177 1.884 1.00 88.75 93 HIS A N 1
ATOM 750 C CA . HIS A 1 93 ? -1.628 2.248 1.964 1.00 88.75 93 HIS A CA 1
ATOM 751 C C . HIS A 1 93 ? -1.602 1.409 3.247 1.00 88.75 93 HIS A C 1
ATOM 753 O O . HIS A 1 93 ? -2.636 1.196 3.878 1.00 88.75 93 HIS A O 1
ATOM 759 N N . ARG A 1 94 ? -0.410 0.981 3.683 1.00 88.62 94 ARG A N 1
ATOM 760 C CA . ARG A 1 94 ? -0.243 0.270 4.955 1.00 88.62 94 ARG A CA 1
ATOM 761 C C . 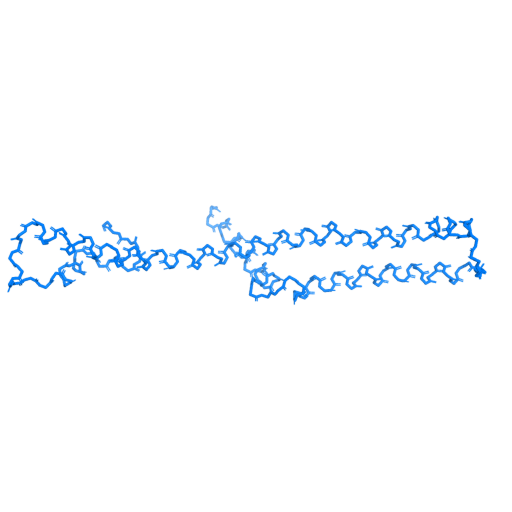ARG A 1 94 ? -0.592 1.148 6.159 1.00 88.62 94 ARG A C 1
ATOM 763 O O . ARG A 1 94 ? -1.129 0.620 7.128 1.00 88.62 94 ARG A O 1
ATOM 770 N N . SER A 1 95 ? -0.296 2.446 6.115 1.00 89.38 95 SER A N 1
ATOM 771 C CA . SER A 1 95 ? -0.688 3.392 7.168 1.00 89.38 95 SER A CA 1
ATOM 772 C C . SER A 1 95 ? -2.209 3.457 7.317 1.00 89.38 95 SER A C 1
ATOM 774 O O . SER A 1 95 ? -2.724 3.234 8.411 1.00 89.38 95 SER A O 1
ATOM 776 N N . GLU A 1 96 ? -2.929 3.640 6.209 1.00 88.31 96 GLU A N 1
ATOM 777 C CA . GLU A 1 96 ? -4.401 3.668 6.199 1.00 88.31 96 GLU A CA 1
ATOM 778 C C . GLU A 1 96 ? -5.014 2.348 6.678 1.00 88.31 96 GLU A C 1
ATOM 780 O O . GLU A 1 96 ? -5.961 2.326 7.468 1.00 88.31 96 GLU A O 1
ATOM 785 N N . LEU A 1 97 ? -4.428 1.220 6.268 1.00 88.56 97 LEU A N 1
ATOM 786 C CA . LEU A 1 97 ? -4.853 -0.095 6.738 1.00 88.56 97 LEU A CA 1
ATOM 787 C C . LEU A 1 97 ? -4.709 -0.232 8.262 1.00 88.56 97 LEU A C 1
ATOM 789 O O . LEU A 1 97 ? -5.612 -0.754 8.917 1.00 88.56 97 LEU A O 1
ATOM 793 N N . MET A 1 98 ? -3.596 0.243 8.834 1.00 88.56 98 MET A N 1
ATOM 794 C CA . MET A 1 98 ? -3.372 0.204 10.282 1.00 88.56 98 MET A CA 1
ATOM 795 C C . MET A 1 98 ? -4.371 1.086 11.033 1.00 88.56 98 MET A C 1
ATOM 797 O O . MET A 1 98 ? -4.881 0.656 12.063 1.00 88.56 98 MET A O 1
ATOM 801 N N . ILE A 1 99 ? -4.699 2.271 10.513 1.00 88.88 99 ILE A N 1
ATOM 802 C CA . ILE A 1 99 ? -5.704 3.159 11.116 1.00 88.88 99 ILE A CA 1
ATOM 803 C C . ILE A 1 99 ? -7.068 2.461 11.161 1.00 88.88 99 ILE A C 1
ATOM 805 O O . ILE A 1 99 ? -7.656 2.322 12.233 1.00 88.88 99 ILE A O 1
ATOM 809 N N . ALA A 1 100 ? -7.534 1.925 10.030 1.00 89.06 100 ALA A N 1
ATOM 810 C CA . ALA A 1 100 ? -8.809 1.208 9.965 1.00 89.06 100 ALA A CA 1
ATOM 811 C C . ALA A 1 100 ? -8.836 -0.035 10.879 1.00 89.06 100 ALA A C 1
ATOM 813 O O . ALA A 1 100 ? -9.868 -0.377 11.476 1.00 89.06 100 ALA A O 1
ATOM 814 N N . GLN A 1 101 ? -7.695 -0.716 11.014 1.00 88.75 101 GLN A N 1
ATOM 815 C CA . GLN A 1 101 ? -7.540 -1.840 11.930 1.00 88.75 101 GLN A CA 1
ATOM 816 C C . GLN A 1 101 ? -7.618 -1.398 13.397 1.00 88.75 101 GLN A C 1
ATOM 818 O O . GLN A 1 101 ? -8.291 -2.068 14.180 1.00 88.75 101 GLN A O 1
ATOM 823 N N . ILE A 1 102 ? -6.987 -0.279 13.769 1.00 90.06 102 ILE A N 1
ATOM 824 C CA . ILE A 1 102 ? -7.053 0.290 15.124 1.00 90.06 102 ILE A CA 1
ATOM 825 C C . ILE A 1 102 ? -8.496 0.643 15.473 1.00 90.06 102 ILE A C 1
ATOM 827 O O . ILE A 1 102 ? -8.980 0.201 16.509 1.00 90.06 102 ILE A O 1
ATOM 831 N N . GLU A 1 103 ? -9.218 1.338 14.593 1.00 89.81 103 GLU A N 1
ATOM 832 C CA . GLU A 1 103 ? -10.623 1.694 14.835 1.00 89.81 103 GLU A CA 1
ATOM 833 C C . GLU A 1 103 ? -11.513 0.458 15.033 1.00 89.81 103 GLU A C 1
ATOM 835 O O . GLU A 1 103 ? -12.415 0.433 15.876 1.00 89.81 103 GLU A O 1
ATOM 840 N N . THR A 1 104 ? -11.273 -0.594 14.249 1.00 89.88 104 THR A N 1
ATOM 841 C CA . THR A 1 104 ? -12.012 -1.857 14.374 1.00 89.88 104 THR A CA 1
ATOM 842 C C . THR A 1 104 ? -11.664 -2.564 15.685 1.00 89.88 104 THR A C 1
ATOM 844 O O . THR A 1 104 ? -12.556 -3.052 16.383 1.00 89.88 104 THR A O 1
ATOM 847 N N . SER A 1 105 ? -10.380 -2.576 16.048 1.00 90.44 105 SER A N 1
ATOM 848 C CA . SER A 1 105 ? -9.889 -3.153 17.298 1.00 90.44 105 SER A CA 1
ATOM 849 C C . SER A 1 105 ? -10.400 -2.393 18.518 1.00 90.44 105 SER A C 1
ATOM 851 O O . SER A 1 105 ? -10.723 -3.016 19.522 1.00 90.44 105 SER A O 1
ATOM 853 N N . GLU A 1 106 ? -10.509 -1.068 18.453 1.00 90.06 106 GLU A N 1
ATOM 854 C CA . GLU A 1 106 ? -11.026 -0.233 19.536 1.00 90.06 106 GLU A CA 1
ATOM 855 C C . GLU A 1 106 ? -12.499 -0.548 19.814 1.00 90.06 106 GLU A C 1
ATOM 857 O O . GLU A 1 106 ? -12.879 -0.777 20.961 1.00 90.06 106 GLU A O 1
ATOM 862 N N . LYS A 1 107 ? -13.320 -0.680 18.765 1.00 88.81 107 LYS A N 1
ATOM 863 C CA . LYS A 1 107 ? -14.730 -1.086 18.902 1.00 88.81 107 LYS A CA 1
ATOM 864 C C . LYS A 1 107 ? -14.870 -2.469 19.541 1.00 88.81 107 LYS A C 1
ATOM 866 O O . LYS A 1 107 ? -15.713 -2.658 20.417 1.00 88.81 107 LYS A O 1
ATOM 871 N N . GLN A 1 108 ? -14.037 -3.427 19.129 1.00 89.62 108 GLN A N 1
ATOM 872 C CA . GLN A 1 108 ? -14.001 -4.757 19.749 1.00 89.62 108 GLN A CA 1
ATOM 873 C C . GLN A 1 108 ? -13.519 -4.704 21.201 1.00 89.62 108 GLN A C 1
ATOM 875 O O . GLN A 1 108 ? -14.057 -5.415 22.050 1.00 89.62 108 GLN A O 1
ATOM 880 N N . ASN A 1 109 ? -12.537 -3.855 21.498 1.00 90.44 109 ASN A N 1
ATOM 881 C CA . ASN A 1 109 ? -12.002 -3.665 22.839 1.00 90.44 109 ASN A CA 1
ATOM 882 C C . ASN A 1 109 ? -13.066 -3.082 23.780 1.00 90.44 109 ASN A C 1
ATOM 884 O O . ASN A 1 109 ? -13.303 -3.639 24.845 1.00 90.44 109 ASN A O 1
ATOM 888 N N . ILE A 1 110 ? -13.788 -2.037 23.361 1.00 90.06 110 ILE A N 1
ATOM 889 C CA . ILE A 1 110 ? -14.895 -1.453 24.137 1.00 90.06 110 ILE A CA 1
ATOM 890 C C . ILE A 1 110 ? -15.965 -2.507 24.436 1.00 90.06 110 ILE A C 1
ATOM 892 O O . ILE A 1 110 ? -16.386 -2.647 25.582 1.00 90.06 110 ILE A O 1
ATOM 896 N N . PHE A 1 111 ? -16.373 -3.284 23.428 1.00 89.81 111 PHE A N 1
ATOM 897 C CA . PHE A 1 111 ? -17.337 -4.368 23.611 1.00 89.81 111 PHE A CA 1
ATOM 898 C C . PHE A 1 111 ? -16.826 -5.415 24.609 1.00 89.81 111 PHE A C 1
ATOM 900 O O . PHE A 1 111 ? -17.524 -5.762 25.558 1.00 89.81 111 PHE A O 1
ATOM 907 N N . THR A 1 112 ? -15.596 -5.891 24.425 1.00 90.06 112 THR A N 1
ATOM 908 C CA . THR A 1 112 ? -14.991 -6.921 25.280 1.00 90.06 112 THR A CA 1
ATOM 909 C C . THR A 1 112 ? -14.867 -6.434 26.720 1.00 90.06 112 THR A C 1
ATOM 911 O O . THR A 1 112 ? -15.261 -7.147 27.641 1.00 90.06 112 THR A O 1
ATOM 914 N N . ASN A 1 113 ? -14.398 -5.201 26.920 1.00 90.12 113 ASN A N 1
ATOM 915 C CA . ASN A 1 113 ? -14.284 -4.592 28.240 1.00 90.12 113 ASN A CA 1
ATOM 916 C C . ASN A 1 113 ? -15.653 -4.413 28.900 1.00 90.12 113 ASN A C 1
ATOM 918 O O . ASN A 1 113 ? -15.774 -4.687 30.089 1.00 90.12 113 ASN A O 1
ATOM 922 N N . HIS A 1 114 ? -16.695 -4.045 28.145 1.00 89.31 114 HIS A N 1
ATOM 923 C CA . HIS A 1 114 ? -18.044 -3.893 28.692 1.00 89.31 114 HIS A CA 1
ATOM 924 C C . HIS A 1 114 ? -18.558 -5.200 29.307 1.00 89.31 114 HIS A C 1
ATOM 926 O O . HIS A 1 114 ? -19.017 -5.209 30.447 1.00 89.31 114 HIS A O 1
ATOM 932 N N . TYR A 1 115 ? -18.450 -6.313 28.577 1.00 88.19 115 TYR A N 1
ATOM 933 C CA . TYR A 1 115 ? -18.886 -7.618 29.085 1.00 88.19 115 TYR A CA 1
ATOM 934 C C . TYR A 1 115 ? -17.967 -8.162 30.173 1.00 88.19 115 TYR A C 1
ATOM 936 O O . TYR A 1 115 ? -18.450 -8.767 31.125 1.00 88.19 115 TYR A O 1
ATOM 944 N N . LYS A 1 116 ? -16.659 -7.911 30.069 1.00 90.69 116 LYS A N 1
ATOM 945 C CA . LYS A 1 116 ? -15.703 -8.292 31.107 1.00 90.69 116 LYS A CA 1
ATOM 946 C C . LYS A 1 116 ? -15.987 -7.572 32.426 1.00 90.69 116 LYS A C 1
ATOM 948 O O . LYS A 1 116 ? -15.948 -8.204 33.471 1.00 90.69 116 LYS A O 1
ATOM 953 N N . HIS A 1 117 ? -16.324 -6.285 32.378 1.00 89.44 117 HIS A N 1
ATOM 954 C CA . HIS A 1 117 ? -16.664 -5.511 33.570 1.00 89.44 117 HIS A CA 1
ATOM 955 C C . HIS A 1 117 ? -17.977 -5.991 34.211 1.00 89.44 117 HIS A C 1
ATOM 957 O O . HIS A 1 117 ? -18.071 -6.051 35.433 1.00 89.44 117 HIS A O 1
ATOM 963 N N . ILE A 1 118 ? -18.965 -6.410 33.407 1.00 87.69 118 ILE A N 1
ATOM 964 C CA . ILE A 1 118 ? -20.178 -7.074 33.919 1.00 87.69 118 ILE A CA 1
ATOM 965 C C . ILE A 1 118 ? -19.816 -8.375 34.650 1.00 87.69 118 ILE A C 1
ATOM 967 O O . ILE A 1 118 ? -20.252 -8.569 35.779 1.00 87.69 118 ILE A O 1
ATOM 971 N N . ASP A 1 119 ? -19.004 -9.238 34.036 1.00 88.69 119 ASP A N 1
ATOM 972 C CA . ASP A 1 119 ? -18.590 -10.524 34.617 1.00 88.69 119 ASP A CA 1
ATOM 973 C C . ASP A 1 119 ? -17.756 -10.341 35.902 1.00 88.69 119 ASP A C 1
ATOM 975 O O . ASP A 1 119 ? -17.965 -11.028 36.901 1.00 88.69 119 ASP A O 1
ATOM 979 N N . GLU A 1 120 ? -16.839 -9.369 35.928 1.00 87.81 120 GLU A N 1
ATOM 980 C CA . GLU A 1 120 ? -16.079 -9.018 37.135 1.00 87.81 120 GLU A CA 1
ATOM 981 C C . GLU A 1 120 ? -16.978 -8.452 38.244 1.00 87.81 120 GLU A C 1
ATOM 983 O O . GLU A 1 120 ? -16.778 -8.778 39.417 1.00 87.81 120 GLU A O 1
ATOM 988 N N . PHE A 1 121 ? -17.995 -7.660 37.892 1.00 88.44 121 PHE A N 1
ATOM 989 C CA . PHE A 1 121 ? -18.972 -7.149 38.850 1.00 88.44 121 PHE A CA 1
ATOM 990 C C . PHE A 1 121 ? -19.849 -8.264 39.434 1.00 88.44 121 PHE A C 1
ATOM 992 O O . PHE A 1 121 ? -20.003 -8.325 40.653 1.00 88.44 121 PHE A O 1
ATOM 999 N N . GLU A 1 122 ? -20.374 -9.170 38.601 1.00 86.06 122 GLU A N 1
ATOM 1000 C CA . GLU A 1 122 ? -21.159 -10.336 39.042 1.00 86.06 122 GLU A CA 1
ATOM 1001 C C . GLU A 1 122 ? -20.333 -11.189 40.034 1.00 86.06 122 GLU A C 1
ATOM 1003 O O . GLU A 1 122 ? -20.774 -11.449 41.158 1.00 86.06 122 GLU A O 1
ATOM 1008 N N . LYS A 1 123 ? -19.066 -11.488 39.709 1.00 87.38 123 LYS A N 1
ATOM 1009 C CA . LYS A 1 123 ? -18.131 -12.198 40.609 1.00 87.38 123 LYS A CA 1
ATOM 1010 C C . LYS A 1 123 ? -17.857 -11.454 41.917 1.00 87.38 123 LYS A C 1
ATOM 1012 O O . LYS A 1 123 ? -17.703 -12.073 42.974 1.00 87.38 123 LYS A O 1
ATOM 1017 N N . TYR A 1 124 ? -17.746 -10.129 41.866 1.00 86.38 124 TYR A N 1
ATOM 1018 C CA . TYR A 1 124 ? -17.513 -9.307 43.052 1.00 86.38 124 TYR A CA 1
ATOM 1019 C C . TYR A 1 124 ? -18.718 -9.327 44.005 1.00 86.38 124 TYR A C 1
ATOM 1021 O O . TYR A 1 124 ? -18.539 -9.484 45.217 1.00 86.38 124 TYR A O 1
ATOM 1029 N N . VAL A 1 125 ? -19.937 -9.236 43.463 1.00 83.56 125 VAL A N 1
ATOM 1030 C CA . VAL A 1 125 ? -21.190 -9.325 44.230 1.00 83.56 125 VAL A CA 1
ATOM 1031 C C . VAL A 1 125 ? -21.337 -10.703 44.882 1.00 83.56 125 VAL A C 1
ATOM 1033 O O . VAL A 1 125 ? -21.611 -10.776 46.084 1.00 83.56 125 VAL A O 1
ATOM 1036 N N . GLU A 1 126 ? -21.063 -11.780 44.136 1.00 82.88 126 GLU A N 1
ATOM 1037 C CA . GLU A 1 126 ? -21.089 -13.158 44.646 1.00 82.88 126 GLU A CA 1
ATOM 1038 C C . GLU A 1 126 ? -20.106 -13.342 45.816 1.00 82.88 126 GLU A C 1
ATOM 1040 O O . GLU A 1 126 ? -20.467 -13.850 46.884 1.00 82.88 126 GLU A O 1
ATOM 1045 N N . LYS A 1 127 ? -18.870 -12.845 45.668 1.00 85.50 127 LYS A N 1
ATOM 1046 C CA . LYS A 1 127 ? -17.836 -12.921 46.711 1.00 85.50 127 LYS A CA 1
ATOM 1047 C C . LYS A 1 127 ? -18.229 -12.182 47.993 1.00 85.50 127 LYS A C 1
ATOM 1049 O O . LYS A 1 127 ? -17.858 -12.622 49.083 1.00 85.50 127 LYS A O 1
ATOM 1054 N N . MET A 1 128 ? -18.974 -11.081 47.887 1.00 80.62 128 MET A N 1
ATOM 1055 C CA . MET A 1 128 ? -19.445 -10.315 49.045 1.00 80.62 128 MET A CA 1
ATOM 1056 C C . MET A 1 128 ? -20.659 -10.932 49.752 1.00 80.62 128 MET A C 1
ATOM 1058 O O . MET A 1 128 ? -21.085 -10.398 50.775 1.00 80.62 128 MET A O 1
ATOM 1062 N N . ARG A 1 129 ? -21.192 -12.069 49.271 1.00 71.25 129 ARG A N 1
ATOM 1063 C CA . ARG A 1 129 ? -22.364 -12.759 49.848 1.00 71.25 129 ARG A CA 1
ATOM 1064 C C . ARG A 1 129 ? -23.580 -11.839 50.020 1.00 71.25 129 ARG A C 1
ATOM 1066 O O . ARG A 1 129 ? -24.392 -12.041 50.924 1.00 71.25 129 ARG A O 1
ATOM 1073 N N . LEU A 1 130 ? -23.708 -10.823 49.165 1.00 65.50 130 LEU A N 1
ATOM 1074 C CA . LEU A 1 130 ? -24.921 -10.015 49.094 1.00 65.50 130 LEU A CA 1
ATOM 1075 C C . LEU A 1 130 ? -26.040 -10.954 48.641 1.00 65.50 130 LEU A C 1
ATOM 1077 O O . LEU A 1 130 ? -25.932 -11.569 47.586 1.00 65.50 130 LEU A O 1
ATOM 1081 N N . SER A 1 131 ? -27.063 -11.150 49.474 1.00 57.34 131 SER A N 1
ATOM 1082 C CA . SER A 1 131 ? -28.098 -12.159 49.240 1.00 57.34 131 SER A CA 1
ATOM 1083 C C . SER A 1 131 ? -28.742 -11.973 47.861 1.00 57.34 131 SER A C 1
ATOM 1085 O O . SER A 1 131 ? -29.511 -11.034 47.639 1.00 57.34 131 SER A O 1
ATOM 1087 N N . THR A 1 132 ? -28.456 -12.902 46.955 1.00 56.88 132 THR A N 1
ATOM 1088 C CA . THR A 1 132 ? -28.908 -12.963 45.556 1.00 56.88 132 THR A CA 1
ATOM 1089 C C . THR A 1 132 ? -30.424 -13.114 45.393 1.00 56.88 132 THR A C 1
ATOM 1091 O O . THR A 1 132 ? -30.936 -13.107 44.279 1.00 56.88 132 THR A O 1
ATOM 1094 N N . SER A 1 133 ? -31.179 -13.205 46.492 1.00 54.94 133 SER A N 1
ATOM 1095 C CA . SER A 1 133 ? -32.633 -13.380 46.485 1.00 54.94 133 SER A CA 1
ATOM 1096 C C . SER A 1 133 ? -33.441 -12.097 46.243 1.00 54.94 133 SER A C 1
ATOM 1098 O O . SER A 1 133 ? -34.645 -12.202 46.024 1.00 54.94 133 SER A O 1
ATOM 1100 N N . MET A 1 134 ? -32.833 -10.900 46.265 1.00 52.69 134 MET A N 1
ATOM 1101 C CA . MET A 1 134 ? -33.577 -9.631 46.106 1.00 52.69 134 MET A CA 1
ATOM 1102 C C . MET A 1 134 ? -33.027 -8.647 45.067 1.00 52.69 134 MET A C 1
ATOM 1104 O O . MET A 1 134 ? -33.720 -7.687 44.731 1.00 52.69 134 MET A O 1
ATOM 1108 N N . ILE A 1 135 ? -31.819 -8.847 44.537 1.00 61.72 135 ILE A N 1
ATOM 1109 C CA . ILE A 1 135 ? -31.170 -7.852 43.674 1.00 61.72 135 ILE A CA 1
ATOM 1110 C C . ILE A 1 135 ? -30.838 -8.486 42.329 1.00 61.72 135 ILE A C 1
ATOM 1112 O O . ILE A 1 135 ? -30.043 -9.412 42.242 1.00 61.72 135 ILE A O 1
ATOM 1116 N N . ASN A 1 136 ? -31.438 -7.955 41.265 1.00 72.88 136 ASN A N 1
ATOM 1117 C CA . ASN A 1 136 ? -31.058 -8.308 39.905 1.00 72.88 136 ASN A CA 1
ATOM 1118 C C . ASN A 1 136 ? -29.713 -7.629 39.589 1.00 72.88 136 ASN A C 1
ATOM 1120 O O . ASN A 1 136 ? -29.670 -6.431 39.301 1.00 72.88 136 ASN A O 1
ATOM 1124 N N . GLU A 1 137 ? -28.623 -8.388 39.700 1.00 73.00 137 GLU A N 1
ATOM 1125 C CA . GLU A 1 137 ? -27.222 -7.941 39.593 1.00 73.00 137 GLU A CA 1
ATOM 1126 C C . GLU A 1 137 ? -26.982 -7.064 38.362 1.00 73.00 137 GLU A C 1
ATOM 1128 O O . GLU A 1 137 ? -26.396 -5.985 38.459 1.00 73.00 137 GLU A O 1
ATOM 1133 N N . ARG A 1 138 ? -27.551 -7.454 37.216 1.00 76.31 138 ARG A N 1
ATOM 1134 C CA . ARG A 1 138 ? -27.445 -6.692 35.967 1.00 76.31 138 ARG A CA 1
ATOM 1135 C C . ARG A 1 138 ? -28.186 -5.365 36.007 1.00 76.31 138 ARG A C 1
ATOM 1137 O O . ARG A 1 138 ? -27.689 -4.376 35.479 1.00 76.31 138 ARG A O 1
ATOM 1144 N N . GLN A 1 139 ? -29.366 -5.306 36.622 1.00 79.25 139 GLN A N 1
ATOM 1145 C CA . GLN A 1 139 ? -30.095 -4.038 36.748 1.00 79.25 139 GLN A CA 1
ATOM 1146 C C . GLN A 1 139 ? -29.359 -3.062 37.668 1.00 79.25 139 GLN A C 1
ATOM 1148 O O . GLN A 1 139 ? -29.341 -1.863 37.395 1.00 79.25 139 GLN A O 1
ATOM 1153 N N . THR A 1 140 ? -28.729 -3.568 38.728 1.00 78.19 140 THR A N 1
ATOM 1154 C CA . THR A 1 140 ? -27.886 -2.766 39.623 1.00 78.19 140 THR A CA 1
ATOM 1155 C C . THR A 1 140 ? -26.635 -2.279 38.905 1.00 78.19 140 THR A C 1
ATOM 1157 O O . THR A 1 140 ? -26.324 -1.092 38.975 1.00 78.19 140 THR A O 1
ATOM 1160 N N . TYR A 1 141 ? -25.984 -3.148 38.130 1.00 84.25 141 TYR A N 1
ATOM 1161 C CA . TYR A 1 141 ? -24.853 -2.779 37.285 1.00 84.25 141 TYR A CA 1
ATOM 1162 C C . TYR A 1 141 ? -25.203 -1.646 36.313 1.00 84.25 141 TYR A C 1
ATOM 1164 O O . TYR A 1 141 ? -24.504 -0.640 36.266 1.00 84.25 141 TYR A O 1
ATOM 1172 N N . PHE A 1 142 ? -26.316 -1.754 35.576 1.00 82.94 142 PHE A N 1
ATOM 1173 C CA . PHE A 1 142 ? -26.719 -0.712 34.623 1.00 82.94 142 PHE A CA 1
ATOM 1174 C C . PHE A 1 142 ? -27.104 0.616 35.292 1.00 82.94 142 PHE A C 1
ATOM 1176 O O . PHE A 1 142 ? -27.012 1.658 34.646 1.00 82.94 142 PHE A O 1
ATOM 1183 N N . LYS A 1 143 ? -27.524 0.598 36.565 1.00 82.25 143 LYS A N 1
ATOM 1184 C CA . LYS A 1 143 ? -27.769 1.818 37.350 1.00 82.25 143 LYS A CA 1
ATOM 1185 C C . LYS A 1 143 ? -26.478 2.461 37.855 1.00 82.25 143 LYS A C 1
ATOM 1187 O O . LYS A 1 143 ? -26.412 3.683 37.895 1.00 82.25 143 LYS A O 1
ATOM 1192 N N . LEU A 1 144 ? -25.490 1.655 38.244 1.00 83.12 144 LEU A N 1
ATOM 1193 C CA . LEU A 1 144 ? -24.187 2.134 38.715 1.00 83.12 144 LEU A CA 1
ATOM 1194 C C . LEU A 1 144 ? -23.307 2.620 37.559 1.00 83.12 144 LEU A C 1
ATOM 1196 O O . LEU A 1 144 ? -22.652 3.645 37.688 1.00 83.12 144 LEU A O 1
ATOM 1200 N N . PHE A 1 145 ? -23.341 1.924 36.420 1.00 86.19 145 PHE A N 1
ATOM 1201 C CA . PHE A 1 145 ? -22.479 2.184 35.265 1.00 86.19 145 PHE A CA 1
ATOM 1202 C C . PHE A 1 145 ? -23.290 2.361 33.969 1.00 86.19 145 PHE A C 1
ATOM 1204 O O . PHE A 1 145 ? -23.200 1.531 33.048 1.00 86.19 145 PHE A O 1
ATOM 1211 N N . PRO A 1 146 ? -24.085 3.441 33.855 1.00 82.00 146 PRO A N 1
ATOM 1212 C CA . PRO A 1 146 ? -24.933 3.689 32.688 1.00 82.00 146 PRO A CA 1
ATOM 1213 C C . PRO A 1 146 ? -24.123 3.912 31.400 1.00 82.00 146 PRO A C 1
ATOM 1215 O O . PRO A 1 146 ? -24.589 3.578 30.309 1.00 82.00 146 PRO A O 1
ATOM 1218 N N . GLU A 1 147 ? -22.892 4.422 31.513 1.00 86.12 147 GLU A N 1
ATOM 1219 C CA . GLU A 1 147 ? -22.012 4.722 30.375 1.00 86.12 147 GLU A CA 1
ATOM 1220 C C . GLU A 1 147 ? -21.032 3.590 30.020 1.00 86.12 147 GLU A C 1
ATOM 1222 O O . GLU A 1 147 ? -20.281 3.706 29.050 1.00 86.12 147 GLU A O 1
ATOM 1227 N N . SER A 1 148 ? -21.098 2.443 30.705 1.00 81.50 148 SER A N 1
ATOM 1228 C CA . SER A 1 148 ? -20.183 1.309 30.476 1.00 81.50 148 SER A CA 1
ATOM 1229 C C . SER A 1 148 ? -20.192 0.779 29.040 1.00 81.50 148 SER A C 1
ATOM 1231 O O . SER A 1 148 ? -19.205 0.208 28.584 1.00 81.50 148 SER A O 1
ATOM 1233 N N . ARG A 1 149 ? -21.280 0.983 28.284 1.00 79.19 149 ARG A N 1
ATOM 1234 C CA . ARG A 1 149 ? -21.361 0.628 26.852 1.00 79.19 149 ARG A CA 1
ATOM 1235 C C . ARG A 1 149 ? -20.482 1.496 25.950 1.00 79.19 149 ARG A C 1
ATOM 1237 O O . ARG A 1 149 ? -20.193 1.094 24.828 1.00 79.19 149 ARG A O 1
ATOM 1244 N N . LYS A 1 150 ? -20.086 2.680 26.418 1.00 81.31 150 LYS A N 1
ATOM 1245 C CA . LYS A 1 150 ? -19.151 3.586 25.737 1.00 81.31 150 LYS A CA 1
ATOM 1246 C C . LYS A 1 150 ? -17.699 3.348 26.172 1.00 81.31 150 LYS A C 1
ATOM 1248 O O . LYS A 1 150 ? -16.818 4.064 25.717 1.00 81.31 150 LYS A O 1
ATOM 1253 N N . GLY A 1 151 ? -17.451 2.364 27.042 1.00 75.75 151 GLY A N 1
ATOM 1254 C CA . GLY A 1 151 ? -16.130 2.109 27.618 1.00 75.75 151 GLY A CA 1
ATOM 1255 C C . GLY A 1 151 ? -15.754 3.049 28.768 1.00 75.75 151 GLY A C 1
ATOM 1256 O O . GLY A 1 151 ? -14.581 3.114 29.117 1.00 75.75 151 GLY A O 1
ATOM 1257 N N . ILE A 1 152 ? -16.725 3.770 29.339 1.00 77.75 152 ILE A N 1
ATOM 1258 C CA . ILE A 1 152 ? -16.536 4.663 30.488 1.00 77.75 152 ILE A CA 1
ATOM 1259 C C . ILE A 1 152 ? -17.035 3.926 31.734 1.00 77.75 152 ILE A C 1
ATOM 1261 O O . ILE A 1 152 ? -18.203 3.539 31.793 1.00 77.75 152 ILE A O 1
ATOM 1265 N N . TYR A 1 153 ? -16.139 3.698 32.693 1.00 74.06 153 TYR A N 1
ATOM 1266 C CA . TYR A 1 153 ? -16.398 2.899 33.900 1.00 74.06 153 TYR A CA 1
ATOM 1267 C C . TYR A 1 153 ? -16.267 3.711 35.204 1.00 74.06 153 TYR A C 1
ATOM 1269 O O . TYR A 1 153 ? -16.315 3.119 36.279 1.00 74.06 153 TYR A O 1
ATOM 1277 N N . GLU A 1 154 ? -16.086 5.034 35.099 1.00 65.81 154 GLU A N 1
ATOM 1278 C CA . GLU A 1 154 ? -16.015 5.991 36.221 1.00 65.81 154 GLU A CA 1
ATOM 1279 C C . GLU A 1 154 ? -17.392 6.538 36.617 1.00 65.81 154 GLU A C 1
ATOM 1281 O O . GLU A 1 154 ? -18.244 6.719 35.713 1.00 65.81 154 GLU A O 1
#

Foldseek 3Di:
DVVVVVVVVVVVVVVLCVQQVLVDDLVRGPVLVVVLVVLLVVLVVQVVVLPVVDPDDDDDDPVVVVVVCVSSVVSVVSNCVNVVVSVVSVVSSVVVNVVVVVVVVVLVVLVVQLVVVLVVQVVVCVVVPPPPPPDPSVVVVCVQCVCSSVVDRD

Secondary structure (DSSP, 8-state):
-HHHHHHHHHHHHHHHHHHS-TTS-GGG-HHHHHHHHHHHHHHHHHHHHHHHHS------SHHHHHHHHHHHHHHHHHHHTHHHHHHHHHHHHHHHHHHHHHHHHHHHHHHHHHHHHHHHHHHHHHHTT--TTS--HHHHHHHH-TTGGGT---

pLDDT: mean 82.23, std 13.15, range [44.72, 96.19]